Protein AF-A0ABD5BL52-F1 (afdb_monomer_lite)

InterPro domains:
  IPR019703 Inner membrane protein YbjO, dehydrogenase-like [PF10767] (17-156)

pLDDT: mean 70.03, std 12.89, range [42.5, 87.38]

Foldseek 3Di:
DPPPVPPPPDPDPPVAQPPLLLCLLVLLLVVLVVVVVVVCVVQPPVSVVVLVVVLVVDPLSVVVVVVVVVLSVLSNVLSVCSNVLHPVSLVSLVVSVVVVVVVVVCVLPDPPRDDPDPPVDPDSVVVVVVVVVVCVSVVSSNCSCPPDPSNVVSNVVVD

Structure (mmCIF, N/CA/C/O backbone):
data_AF-A0ABD5BL52-F1
#
_entry.id   AF-A0ABD5BL52-F1
#
loop_
_atom_site.group_PDB
_atom_site.id
_atom_site.type_symbol
_atom_site.label_atom_id
_atom_site.label_alt_id
_atom_site.label_comp_id
_atom_site.label_asym_id
_atom_site.label_entity_id
_atom_site.label_seq_id
_atom_site.pdbx_PDB_ins_code
_atom_site.Cartn_x
_atom_site.Cartn_y
_atom_site.Cartn_z
_atom_site.occupancy
_atom_site.B_iso_or_equiv
_atom_site.auth_seq_id
_atom_site.auth_comp_id
_atom_site.auth_asym_id
_atom_site.auth_atom_id
_atom_site.pdbx_PDB_model_num
ATOM 1 N N . MET A 1 1 ? 44.022 4.789 -37.892 1.00 47.66 1 MET A N 1
ATOM 2 C CA . MET A 1 1 ? 42.702 5.294 -38.347 1.00 47.66 1 MET A CA 1
ATOM 3 C C . MET A 1 1 ? 41.548 4.446 -37.782 1.00 47.66 1 MET A C 1
ATOM 5 O O . MET A 1 1 ? 40.520 4.294 -38.424 1.00 47.66 1 MET A O 1
ATOM 9 N N . SER A 1 2 ? 41.704 3.905 -36.569 1.00 52.28 2 SER A N 1
ATOM 10 C CA . SER A 1 2 ? 40.813 2.895 -35.967 1.00 52.28 2 SER A CA 1
ATOM 11 C C . SER A 1 2 ? 40.321 3.276 -34.563 1.00 52.28 2 SER A C 1
ATOM 13 O O . SER A 1 2 ? 39.424 2.626 -34.039 1.00 52.28 2 SER A O 1
ATOM 15 N N . ASP A 1 3 ? 40.829 4.369 -33.986 1.00 49.03 3 ASP A N 1
ATOM 16 C CA . ASP A 1 3 ? 40.469 4.816 -32.632 1.00 49.03 3 ASP A CA 1
ATOM 17 C C . ASP A 1 3 ? 39.293 5.805 -32.580 1.00 49.03 3 ASP A C 1
ATOM 19 O O . ASP A 1 3 ? 38.845 6.176 -31.501 1.00 49.03 3 ASP A O 1
ATOM 23 N N . MET A 1 4 ? 38.733 6.210 -33.727 1.00 50.00 4 MET A N 1
ATOM 24 C CA . MET A 1 4 ? 37.646 7.205 -33.763 1.00 50.00 4 MET A CA 1
ATOM 25 C C . MET A 1 4 ? 36.228 6.611 -33.807 1.00 50.00 4 MET A C 1
ATOM 27 O O . MET A 1 4 ? 35.260 7.359 -33.730 1.00 50.00 4 MET A O 1
ATOM 31 N N . LEU A 1 5 ? 36.075 5.282 -33.870 1.00 49.59 5 LEU A N 1
ATOM 32 C CA . LEU A 1 5 ? 34.755 4.622 -33.865 1.00 49.59 5 LEU A CA 1
ATOM 33 C C . LEU A 1 5 ? 34.298 4.158 -32.473 1.00 49.59 5 LEU A C 1
ATOM 35 O O . LEU A 1 5 ? 33.195 3.637 -32.322 1.00 49.59 5 LEU A O 1
ATOM 39 N N . LYS A 1 6 ? 35.104 4.389 -31.431 1.00 47.81 6 LYS A N 1
ATOM 40 C CA . LYS A 1 6 ? 34.783 4.031 -30.042 1.00 47.81 6 LYS A CA 1
ATOM 41 C C . LYS A 1 6 ? 34.390 5.258 -29.211 1.00 47.81 6 LYS A C 1
ATOM 43 O O . LYS A 1 6 ? 34.787 5.396 -28.065 1.00 47.81 6 LYS A O 1
ATOM 48 N N . SER A 1 7 ? 33.611 6.164 -29.798 1.00 44.28 7 SER A N 1
ATOM 49 C CA . SER A 1 7 ? 33.032 7.323 -29.098 1.00 44.28 7 SER A CA 1
ATOM 50 C C . SER A 1 7 ? 31.528 7.449 -29.380 1.00 44.28 7 SER A C 1
ATOM 52 O O . SER A 1 7 ? 30.999 8.525 -29.624 1.00 44.28 7 SER A O 1
ATOM 54 N N . GLY A 1 8 ? 30.835 6.307 -29.416 1.00 46.88 8 GLY A N 1
ATOM 55 C CA . GLY A 1 8 ? 29.370 6.226 -29.519 1.00 46.88 8 GLY A CA 1
ATOM 56 C C . GLY A 1 8 ? 28.719 5.371 -28.425 1.00 46.88 8 GLY A C 1
ATOM 57 O O . GLY A 1 8 ? 27.500 5.272 -28.366 1.00 46.88 8 GLY A O 1
ATOM 58 N N . GLN A 1 9 ? 29.511 4.756 -27.541 1.00 49.69 9 GLN A N 1
ATOM 59 C CA . GLN A 1 9 ? 29.035 3.895 -26.453 1.00 49.69 9 GLN A CA 1
ATOM 60 C C . GLN A 1 9 ? 29.403 4.508 -25.102 1.00 49.69 9 GLN A C 1
ATOM 62 O O . GLN A 1 9 ? 30.271 4.018 -24.388 1.00 49.69 9 GLN A O 1
ATOM 67 N N . GLY A 1 10 ? 28.769 5.627 -24.771 1.00 43.84 10 GLY A N 1
ATOM 68 C CA . GLY A 1 10 ? 28.978 6.287 -23.483 1.00 43.84 10 GLY A CA 1
ATOM 69 C C . GLY A 1 10 ? 27.815 7.156 -23.022 1.00 43.84 10 GLY A C 1
ATOM 70 O O . GLY A 1 10 ? 27.968 7.887 -22.053 1.00 43.84 10 GLY A O 1
ATOM 71 N N . MET A 1 11 ? 26.661 7.096 -23.693 1.00 42.50 11 MET A N 1
ATOM 72 C CA . MET A 1 11 ? 25.496 7.901 -23.333 1.00 42.50 11 MET A CA 1
ATOM 73 C C . MET A 1 11 ? 24.454 7.023 -22.628 1.00 42.50 11 MET A C 1
ATOM 75 O O . MET A 1 11 ? 23.668 6.334 -23.269 1.00 42.50 11 MET A O 1
ATOM 79 N N . GLY A 1 12 ? 24.489 7.051 -21.292 1.00 43.19 12 GLY A N 1
ATOM 80 C CA . GLY A 1 12 ? 23.326 6.807 -20.434 1.00 43.19 12 GLY A CA 1
ATOM 81 C C . GLY A 1 12 ? 22.905 5.355 -20.198 1.00 43.19 12 GLY A C 1
ATOM 82 O O . GLY A 1 12 ? 21.812 4.967 -20.585 1.00 43.19 12 GLY A O 1
ATOM 83 N N . SER A 1 13 ? 23.699 4.577 -19.458 1.00 44.47 13 SER A N 1
ATOM 84 C CA . SER A 1 13 ? 23.133 3.497 -18.630 1.00 44.47 13 SER A CA 1
ATOM 85 C C . SER A 1 13 ? 23.146 3.938 -17.171 1.00 44.47 13 SER A C 1
ATOM 87 O O . SER A 1 13 ? 23.752 3.315 -16.299 1.00 44.47 13 SER A O 1
ATOM 89 N N . THR A 1 14 ? 22.482 5.060 -16.886 1.00 43.34 14 THR A N 1
ATOM 90 C CA . THR A 1 14 ? 21.854 5.184 -15.577 1.00 43.34 14 THR A CA 1
ATOM 91 C C . THR A 1 14 ? 20.826 4.068 -15.554 1.00 43.34 14 THR A C 1
ATOM 93 O O . THR A 1 14 ? 19.858 4.072 -16.310 1.00 43.34 14 THR A O 1
ATOM 96 N N . SER A 1 15 ? 21.113 3.027 -14.776 1.00 52.94 15 SER A N 1
ATOM 97 C CA . SER A 1 15 ? 20.196 1.920 -14.529 1.00 52.94 15 SER A CA 1
ATOM 98 C C . SER A 1 15 ? 19.035 2.435 -13.682 1.00 52.94 15 SER A C 1
ATOM 100 O O . SER A 1 15 ? 18.904 2.099 -12.506 1.00 52.94 15 SER A O 1
ATOM 102 N N . ASP A 1 16 ? 18.263 3.336 -14.275 1.00 59.09 16 ASP A N 1
ATOM 103 C CA . ASP A 1 16 ? 17.132 3.985 -13.661 1.00 59.09 16 ASP A CA 1
ATOM 104 C C . ASP A 1 16 ? 16.019 2.951 -13.552 1.00 59.09 16 ASP A C 1
ATOM 106 O O . ASP A 1 16 ? 15.822 2.112 -14.445 1.00 59.09 16 ASP A O 1
ATOM 110 N N . ALA A 1 17 ? 15.335 2.943 -12.413 1.00 61.94 17 ALA A N 1
ATOM 111 C CA . ALA A 1 17 ? 14.216 2.038 -12.234 1.00 61.94 17 ALA A CA 1
ATOM 112 C C . ALA A 1 17 ? 13.174 2.346 -13.329 1.00 61.94 17 ALA A C 1
ATOM 114 O O . ALA A 1 17 ? 12.875 3.517 -13.569 1.00 61.94 17 ALA A O 1
ATOM 115 N N . PRO A 1 18 ? 12.613 1.331 -14.017 1.00 72.94 18 PRO A N 1
ATOM 116 C CA . PRO A 1 18 ? 11.633 1.568 -15.065 1.00 72.94 18 PRO A CA 1
ATOM 117 C C . PRO A 1 18 ? 10.505 2.437 -14.515 1.00 72.94 18 PRO A C 1
ATOM 119 O O . PRO A 1 18 ? 10.002 2.156 -13.428 1.00 72.94 18 PRO A O 1
ATOM 122 N N . VAL A 1 19 ? 10.065 3.436 -15.281 1.00 76.19 19 VAL A N 1
ATOM 123 C CA . VAL A 1 19 ? 8.934 4.314 -14.933 1.00 76.19 19 VAL A CA 1
ATOM 124 C C . VAL A 1 19 ? 7.753 3.560 -14.292 1.00 76.19 19 VAL A C 1
ATOM 126 O O . VAL A 1 19 ? 7.307 3.993 -13.233 1.00 76.19 19 VAL A O 1
ATOM 129 N N . PRO A 1 20 ? 7.277 2.402 -14.805 1.00 74.94 20 PRO A N 1
ATOM 130 C CA . PRO A 1 20 ? 6.187 1.670 -14.151 1.00 74.94 20 PRO A CA 1
ATOM 131 C C . PRO A 1 20 ? 6.523 1.157 -12.741 1.00 74.94 20 PRO A C 1
ATOM 133 O O . PRO A 1 20 ? 5.635 1.089 -11.900 1.00 74.94 20 PRO A O 1
ATOM 136 N N . VAL A 1 21 ? 7.783 0.818 -12.455 1.00 76.56 21 VAL A N 1
ATOM 137 C CA . VAL A 1 21 ? 8.240 0.372 -11.126 1.00 76.56 21 VAL A CA 1
ATOM 138 C C . VAL A 1 21 ? 8.310 1.549 -10.157 1.00 76.56 21 VAL A C 1
ATOM 140 O O . VAL A 1 21 ? 7.881 1.420 -9.013 1.00 76.56 21 VAL A O 1
ATOM 143 N N . MET A 1 22 ? 8.807 2.697 -10.623 1.00 79.88 22 MET A N 1
ATOM 144 C CA . MET A 1 22 ? 8.831 3.939 -9.848 1.00 79.88 22 MET A CA 1
ATOM 145 C C . MET A 1 22 ? 7.414 4.388 -9.499 1.00 79.88 22 MET A C 1
ATOM 147 O O . MET A 1 22 ? 7.117 4.581 -8.328 1.00 79.88 22 MET A O 1
ATOM 151 N N . VAL A 1 23 ? 6.527 4.468 -10.496 1.00 83.38 23 VAL A N 1
ATOM 152 C CA . VAL A 1 23 ? 5.120 4.856 -10.316 1.00 83.38 23 VAL A CA 1
ATOM 153 C C . VAL A 1 23 ? 4.390 3.874 -9.401 1.00 83.38 23 VAL A C 1
ATOM 155 O O . VAL A 1 23 ? 3.668 4.302 -8.508 1.00 83.38 23 VAL A O 1
ATOM 158 N N . ALA A 1 24 ? 4.596 2.564 -9.569 1.00 83.06 24 ALA A N 1
ATOM 159 C CA . ALA A 1 24 ? 3.995 1.563 -8.689 1.00 83.06 24 ALA A CA 1
ATOM 160 C C . ALA A 1 24 ? 4.486 1.706 -7.239 1.00 83.06 24 ALA A C 1
ATOM 162 O O . ALA A 1 24 ? 3.679 1.681 -6.315 1.00 83.06 24 ALA A O 1
ATOM 163 N N . GLY A 1 25 ? 5.795 1.884 -7.033 1.00 81.62 25 GLY A N 1
ATOM 164 C CA . GLY A 1 25 ? 6.385 2.059 -5.706 1.00 81.62 25 GLY A CA 1
ATOM 165 C C . GLY A 1 25 ? 5.924 3.341 -5.012 1.00 81.62 25 GLY A C 1
ATOM 166 O O . GLY A 1 25 ? 5.540 3.297 -3.843 1.00 81.62 25 GLY A O 1
ATOM 167 N N . THR A 1 26 ? 5.904 4.470 -5.725 1.00 83.75 26 THR A N 1
ATOM 168 C CA . THR A 1 26 ? 5.449 5.753 -5.170 1.00 83.75 26 THR A CA 1
ATOM 169 C C . THR A 1 26 ? 3.949 5.755 -4.905 1.00 83.75 26 THR A C 1
ATOM 171 O O . THR A 1 26 ? 3.544 6.187 -3.829 1.00 83.75 26 THR A O 1
ATOM 174 N N . ALA A 1 27 ? 3.127 5.209 -5.809 1.00 85.75 27 ALA A N 1
ATOM 175 C CA . ALA A 1 27 ? 1.687 5.067 -5.597 1.00 85.75 27 ALA A CA 1
ATOM 176 C C . ALA A 1 27 ? 1.383 4.187 -4.378 1.00 85.75 27 ALA A C 1
ATOM 178 O O . ALA A 1 27 ? 0.558 4.548 -3.545 1.00 85.75 27 ALA A O 1
ATOM 179 N N . MET A 1 28 ? 2.097 3.070 -4.227 1.00 83.44 28 MET A N 1
ATOM 180 C CA . MET A 1 28 ? 1.942 2.164 -3.092 1.00 83.44 28 MET A CA 1
ATOM 181 C C . MET A 1 28 ? 2.214 2.859 -1.751 1.00 83.44 28 MET A C 1
ATOM 183 O O . MET A 1 28 ? 1.435 2.703 -0.813 1.00 83.44 28 MET A O 1
ATOM 187 N N . VAL A 1 29 ? 3.286 3.654 -1.662 1.00 85.12 29 VAL A N 1
ATOM 188 C CA . VAL A 1 29 ? 3.607 4.431 -0.452 1.00 85.12 29 VAL A CA 1
ATOM 189 C C . VAL A 1 29 ? 2.583 5.548 -0.234 1.00 85.12 29 VAL 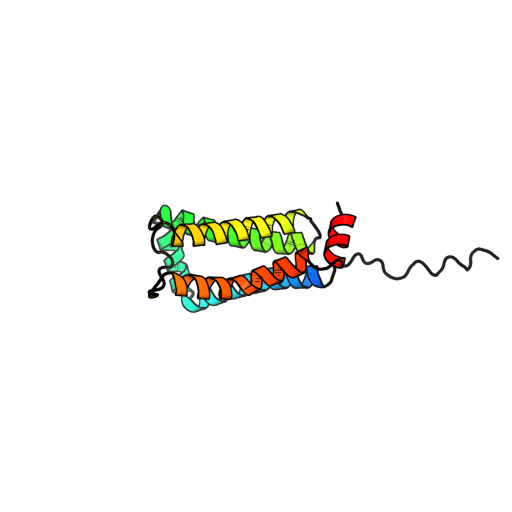A C 1
ATOM 191 O O . VAL A 1 29 ? 2.060 5.684 0.870 1.00 85.12 29 VAL A O 1
ATOM 194 N N . ALA A 1 30 ? 2.243 6.300 -1.284 1.00 86.31 30 ALA A N 1
ATOM 195 C CA . ALA A 1 30 ? 1.305 7.416 -1.210 1.00 86.31 30 ALA A CA 1
ATOM 196 C C . ALA A 1 30 ? -0.087 6.976 -0.740 1.00 86.31 30 ALA A C 1
ATOM 198 O O . ALA A 1 30 ? -0.647 7.605 0.152 1.00 86.31 30 ALA A O 1
ATOM 199 N N . ILE A 1 31 ? -0.613 5.865 -1.269 1.00 86.50 31 ILE A N 1
ATOM 200 C CA . ILE A 1 31 ? -1.906 5.309 -0.845 1.00 86.50 31 ILE A CA 1
ATOM 201 C C . ILE A 1 31 ? -1.897 5.028 0.659 1.00 86.50 31 ILE A C 1
ATOM 203 O O . ILE A 1 31 ? -2.843 5.393 1.348 1.00 86.50 31 ILE A O 1
ATOM 207 N N . LYS A 1 32 ? -0.819 4.439 1.194 1.00 85.38 32 LYS A N 1
ATOM 208 C CA . LYS A 1 32 ? -0.727 4.139 2.629 1.00 85.38 32 LYS A CA 1
ATOM 209 C C . LYS A 1 32 ? -0.575 5.388 3.489 1.00 85.38 32 LYS A C 1
ATOM 211 O O . LYS A 1 32 ? -1.214 5.462 4.534 1.00 85.38 32 LYS A O 1
ATOM 216 N N . CYS A 1 33 ? 0.195 6.381 3.048 1.00 84.25 33 CYS A N 1
ATOM 217 C CA . CYS A 1 33 ? 0.268 7.673 3.732 1.00 84.25 33 CYS A CA 1
ATOM 218 C C . CYS A 1 33 ? -1.104 8.354 3.787 1.00 84.25 33 CYS A C 1
ATOM 220 O O . CYS A 1 33 ? -1.512 8.806 4.851 1.00 84.25 33 CYS A O 1
ATOM 222 N N . ILE A 1 34 ? -1.838 8.366 2.672 1.00 87.38 34 ILE A N 1
ATOM 223 C CA . ILE A 1 34 ? -3.193 8.925 2.614 1.00 87.38 34 ILE A CA 1
ATOM 224 C C . ILE A 1 34 ? -4.131 8.149 3.541 1.00 87.38 34 ILE A C 1
ATOM 226 O O . ILE A 1 34 ? -4.864 8.774 4.296 1.00 87.38 34 ILE A O 1
ATOM 230 N N . SER A 1 35 ? -4.080 6.811 3.557 1.00 83.44 35 SER A N 1
ATOM 231 C CA . SER A 1 35 ? -4.893 6.009 4.483 1.00 83.44 35 SER A CA 1
ATOM 232 C C . SER A 1 35 ? -4.635 6.363 5.949 1.00 83.44 35 SER A C 1
ATOM 234 O O . SER A 1 35 ? -5.587 6.478 6.710 1.00 83.44 35 SER A O 1
ATOM 236 N N . VAL A 1 36 ? -3.374 6.573 6.345 1.00 83.12 36 VAL A N 1
ATOM 237 C CA . VAL A 1 36 ? -3.028 6.986 7.717 1.00 83.12 36 VAL A CA 1
ATOM 238 C C . VAL A 1 36 ? -3.528 8.399 8.013 1.00 83.12 36 VAL A C 1
ATOM 240 O O . VAL A 1 36 ? -4.084 8.632 9.080 1.00 83.12 36 VAL A O 1
ATOM 243 N N . VAL A 1 37 ? -3.372 9.338 7.076 1.00 85.50 37 VAL A N 1
ATOM 244 C CA . VAL A 1 37 ? -3.859 10.718 7.241 1.00 85.50 37 VAL A CA 1
ATOM 245 C C . VAL A 1 37 ? -5.380 10.759 7.377 1.00 85.50 37 VAL A C 1
ATOM 247 O O . VAL A 1 37 ? -5.885 11.452 8.252 1.00 85.50 37 VAL A O 1
ATOM 250 N N . LEU A 1 38 ? -6.109 10.001 6.555 1.00 85.38 38 LEU A N 1
ATOM 251 C CA . LEU A 1 38 ? -7.567 9.902 6.646 1.00 85.38 38 LEU A CA 1
ATOM 252 C C . LEU A 1 38 ? -8.000 9.285 7.976 1.00 85.38 38 LEU A C 1
ATOM 254 O O . LEU A 1 38 ? -8.898 9.808 8.623 1.00 85.38 38 LEU A O 1
ATOM 258 N N . LEU A 1 39 ? -7.315 8.228 8.420 1.00 80.94 39 LEU A N 1
ATOM 259 C CA . LEU A 1 39 ? -7.586 7.595 9.708 1.00 80.94 39 LEU A CA 1
ATOM 260 C C . LEU A 1 39 ? -7.393 8.576 10.878 1.00 80.94 39 LEU A C 1
ATOM 262 O O . LEU A 1 39 ? -8.233 8.647 11.767 1.00 80.94 39 LEU A O 1
ATOM 266 N N . LEU A 1 40 ? -6.319 9.371 10.856 1.00 81.19 40 LEU A N 1
ATOM 267 C CA . LEU A 1 40 ? -6.081 10.422 11.852 1.00 81.19 40 LEU A CA 1
ATOM 268 C C . LEU A 1 40 ? -7.103 11.564 11.762 1.00 81.19 40 LEU A C 1
ATOM 270 O O . LEU A 1 40 ? -7.419 12.170 12.781 1.00 81.19 40 LEU A O 1
ATOM 274 N N . GLY A 1 41 ? -7.607 11.866 10.565 1.00 83.50 41 GLY A N 1
ATOM 275 C CA . GLY A 1 41 ? -8.652 12.867 10.355 1.00 83.50 41 GLY A CA 1
ATOM 276 C C . GLY A 1 41 ? -10.003 12.453 10.942 1.00 83.50 41 GLY A C 1
ATOM 277 O O . GLY A 1 41 ? -10.665 13.281 11.556 1.00 83.50 41 GLY A O 1
ATOM 278 N N . GLU A 1 42 ? -10.378 11.180 10.801 1.00 81.81 42 GLU A N 1
ATOM 279 C CA . GLU A 1 42 ? -11.622 10.620 11.352 1.00 81.81 42 GLU A CA 1
ATOM 280 C C . GLU A 1 42 ? -11.577 10.488 12.881 1.00 81.81 42 GLU A C 1
ATOM 282 O O . GLU A 1 42 ? -12.544 10.801 13.569 1.00 81.81 42 GLU A O 1
ATOM 287 N N . LEU A 1 43 ? -10.443 10.038 13.427 1.00 74.81 43 LEU A N 1
ATOM 288 C CA . LEU A 1 43 ? -10.287 9.793 14.866 1.00 74.81 43 LEU A CA 1
ATOM 289 C C . LEU A 1 43 ? -9.892 11.056 15.646 1.00 74.81 43 LEU A C 1
ATOM 291 O O . LEU A 1 43 ? -10.075 11.120 16.860 1.00 74.81 43 LEU A O 1
ATOM 295 N N . GLY A 1 44 ? -9.307 12.050 14.977 1.00 79.00 44 GLY A N 1
ATOM 296 C CA . GLY A 1 44 ? -8.607 13.148 15.637 1.00 79.00 44 GLY A CA 1
ATOM 297 C C . GLY A 1 44 ? -7.344 12.686 16.379 1.00 79.00 44 GLY A C 1
ATOM 298 O O . GLY A 1 44 ? -7.053 11.495 16.510 1.00 79.00 44 GLY A O 1
ATOM 299 N N . VAL A 1 45 ? -6.562 13.646 16.881 1.00 74.50 45 VAL A N 1
ATOM 300 C CA . VAL A 1 45 ? -5.334 13.351 17.648 1.00 74.50 45 VAL A CA 1
ATOM 301 C C . VAL A 1 45 ? -5.678 12.758 19.018 1.00 74.50 45 VAL A C 1
ATOM 303 O O . VAL A 1 45 ? -5.051 11.787 19.439 1.00 74.50 45 VAL A O 1
ATOM 306 N N . ASP A 1 46 ? -6.714 13.295 19.666 1.00 74.94 46 ASP A N 1
ATOM 307 C CA . ASP A 1 46 ? -7.180 12.831 20.976 1.00 74.94 46 ASP A CA 1
ATOM 308 C C . ASP A 1 46 ? -7.783 11.424 20.895 1.00 74.94 46 ASP A C 1
ATOM 310 O O . ASP A 1 46 ? -7.416 10.550 21.681 1.00 74.94 46 ASP A O 1
ATOM 314 N N . GLY A 1 47 ? -8.616 11.159 19.880 1.00 72.25 47 GLY A N 1
ATOM 315 C CA . GLY A 1 47 ? -9.162 9.825 19.656 1.00 72.25 47 GLY A CA 1
ATOM 316 C C . GLY A 1 47 ? -8.061 8.826 19.322 1.00 72.25 47 GLY A C 1
ATOM 317 O O . GLY A 1 47 ? -7.996 7.778 19.951 1.00 72.25 47 GLY A O 1
ATOM 318 N N . ALA A 1 48 ? -7.122 9.140 18.422 1.00 72.81 48 ALA A N 1
ATOM 319 C CA . ALA A 1 48 ? -6.019 8.227 18.105 1.00 72.81 48 ALA A CA 1
ATOM 320 C C . ALA A 1 48 ? -5.212 7.804 19.351 1.00 72.81 48 ALA A C 1
ATOM 322 O O . ALA A 1 48 ? -4.839 6.636 19.475 1.00 72.81 48 ALA A O 1
ATOM 323 N N . GLN A 1 49 ? -4.970 8.725 20.289 1.00 72.38 49 GLN A N 1
ATOM 324 C CA . GLN A 1 49 ? -4.270 8.427 21.538 1.00 72.38 49 GLN A CA 1
ATOM 325 C C . GLN A 1 49 ? -5.117 7.563 22.487 1.00 72.38 49 GLN A C 1
ATOM 327 O O . GLN A 1 49 ? -4.595 6.633 23.107 1.00 72.38 49 GLN A O 1
ATOM 332 N N . GLU A 1 50 ? -6.423 7.814 22.558 1.00 74.06 50 GLU A N 1
ATOM 333 C CA . GLU A 1 50 ? -7.367 6.991 23.313 1.00 74.06 50 GLU A CA 1
ATOM 334 C C . GLU A 1 50 ? -7.481 5.574 22.730 1.00 74.06 50 GLU A C 1
ATOM 336 O O . GLU A 1 50 ? -7.332 4.599 23.461 1.00 74.06 50 GLU A O 1
ATOM 341 N N . PHE A 1 51 ? -7.582 5.432 21.406 1.00 68.75 51 PHE A N 1
ATOM 342 C CA . PHE A 1 51 ? -7.579 4.140 20.716 1.00 68.75 51 PHE A CA 1
ATOM 343 C C . PHE A 1 51 ? -6.303 3.337 20.975 1.00 68.75 51 PHE A C 1
ATOM 345 O O . PHE A 1 51 ? -6.383 2.122 21.159 1.00 68.75 51 PHE A O 1
ATOM 352 N N . VAL A 1 52 ? -5.132 3.979 21.024 1.00 74.31 52 VAL A N 1
ATOM 353 C CA . VAL A 1 52 ? -3.868 3.304 21.370 1.00 74.31 52 VAL A CA 1
ATOM 354 C C . VAL A 1 52 ? -3.889 2.818 22.820 1.00 74.31 52 VAL A C 1
ATOM 356 O O . VAL A 1 52 ? -3.536 1.666 23.080 1.00 74.31 52 VAL A O 1
ATOM 359 N N . ASN A 1 53 ? -4.348 3.656 23.751 1.00 73.81 53 ASN A N 1
ATOM 360 C CA . ASN A 1 53 ? -4.437 3.300 25.167 1.00 73.81 53 ASN A CA 1
ATOM 361 C C . ASN A 1 53 ? -5.440 2.161 25.412 1.00 73.81 53 ASN A C 1
ATOM 363 O O . ASN A 1 53 ? -5.120 1.202 26.113 1.00 73.81 53 ASN A O 1
ATOM 367 N N . THR A 1 54 ? -6.614 2.211 24.781 1.00 69.62 54 THR A N 1
ATOM 368 C CA . THR A 1 54 ? -7.638 1.162 24.867 1.00 69.62 54 THR A CA 1
ATOM 369 C C . THR A 1 54 ? -7.186 -0.125 24.178 1.00 69.62 54 THR A C 1
ATOM 371 O O . THR A 1 54 ? -7.410 -1.217 24.702 1.00 69.62 54 THR A O 1
ATOM 374 N N . SER A 1 55 ? -6.488 -0.026 23.042 1.00 66.25 55 SER A N 1
ATOM 375 C CA . SER A 1 55 ? -5.950 -1.198 22.339 1.00 66.25 55 SER A CA 1
ATOM 376 C C . SER A 1 55 ? -4.889 -1.921 23.160 1.00 66.25 55 SER A C 1
ATOM 378 O O . SER A 1 55 ? -4.856 -3.145 23.123 1.00 66.25 55 SER A O 1
ATOM 380 N N . ALA A 1 56 ? -4.065 -1.196 23.927 1.00 64.81 56 ALA A N 1
ATOM 381 C CA . ALA A 1 56 ? -3.044 -1.770 24.808 1.00 64.81 56 ALA A CA 1
ATOM 382 C C . ALA A 1 56 ? -3.626 -2.494 26.037 1.00 64.81 56 ALA A C 1
ATOM 384 O O . ALA A 1 56 ? -2.949 -3.317 26.652 1.00 64.81 56 ALA A O 1
ATOM 385 N N . GLN A 1 57 ? -4.873 -2.191 26.406 1.00 70.19 57 GLN A N 1
ATOM 386 C CA . GLN A 1 57 ? -5.512 -2.730 27.605 1.00 70.19 57 GLN A CA 1
ATOM 387 C C . GLN A 1 57 ? -6.227 -4.071 27.355 1.00 70.19 57 GLN A C 1
ATOM 389 O O . GLN A 1 57 ? -6.456 -4.828 28.299 1.00 70.19 57 GLN A O 1
ATOM 394 N N . ALA A 1 58 ? -6.520 -4.404 26.092 1.00 71.94 58 ALA A N 1
ATOM 395 C CA . ALA A 1 58 ? -7.102 -5.678 25.674 1.00 71.94 58 ALA A CA 1
ATOM 396 C C . ALA A 1 58 ? -6.137 -6.454 24.761 1.00 71.94 58 ALA A C 1
ATOM 398 O O . ALA A 1 58 ? -5.691 -5.946 23.732 1.00 71.94 58 ALA A O 1
ATOM 399 N N . TRP A 1 59 ? -5.838 -7.709 25.113 1.00 66.19 59 TRP A N 1
ATOM 400 C CA . TRP A 1 59 ? -4.880 -8.545 24.374 1.00 66.19 59 TRP A CA 1
ATOM 401 C C . TRP A 1 59 ? -5.299 -8.772 22.914 1.00 66.19 59 TRP A C 1
ATOM 403 O O . TRP A 1 59 ? -4.463 -8.661 22.018 1.00 66.19 59 TRP A O 1
ATOM 413 N N . ASP A 1 60 ? -6.588 -8.998 22.660 1.00 69.19 60 ASP A N 1
ATOM 414 C CA . ASP A 1 60 ? -7.108 -9.216 21.304 1.00 69.19 60 ASP A CA 1
ATOM 415 C C . ASP A 1 60 ? -6.960 -7.965 20.423 1.00 69.19 60 ASP A C 1
ATOM 417 O O . ASP A 1 60 ? -6.485 -8.044 19.285 1.00 69.19 60 ASP A O 1
ATOM 421 N N . SER A 1 61 ? -7.262 -6.785 20.970 1.00 69.69 61 SER A N 1
ATOM 422 C CA . SER A 1 61 ? -7.104 -5.506 20.269 1.00 69.69 61 SER A CA 1
ATOM 423 C C . SER A 1 61 ? -5.635 -5.155 20.033 1.00 69.69 61 SER A C 1
ATOM 425 O O . SER A 1 61 ? -5.292 -4.659 18.960 1.00 69.69 61 SER A O 1
ATOM 427 N N . THR A 1 62 ? -4.744 -5.472 20.981 1.00 76.12 62 THR A N 1
ATOM 428 C CA . THR A 1 62 ? -3.295 -5.283 20.809 1.00 76.12 62 THR A CA 1
ATOM 429 C C . THR A 1 62 ? -2.769 -6.102 19.630 1.00 76.12 62 THR A C 1
ATOM 431 O O . THR A 1 62 ? -1.989 -5.582 18.832 1.00 76.12 62 THR A O 1
ATOM 434 N N . PHE A 1 63 ? -3.199 -7.361 19.473 1.00 75.56 63 PHE A N 1
ATOM 435 C CA . PHE A 1 63 ? -2.758 -8.202 18.355 1.00 75.56 63 PHE A CA 1
ATOM 436 C C . PHE A 1 63 ? -3.225 -7.670 17.004 1.00 75.56 63 PHE A C 1
ATOM 438 O O . PHE A 1 63 ? -2.437 -7.643 16.058 1.00 75.56 63 PHE A O 1
ATOM 445 N N . ILE A 1 64 ? -4.475 -7.217 16.911 1.00 76.00 64 ILE A N 1
ATOM 446 C CA . ILE A 1 64 ? -5.029 -6.656 15.673 1.00 76.00 64 ILE A CA 1
ATOM 447 C C . ILE A 1 64 ? -4.332 -5.334 15.329 1.00 76.00 64 ILE A C 1
ATOM 449 O O . ILE A 1 64 ? -3.925 -5.130 14.183 1.00 76.00 64 ILE A O 1
ATOM 453 N N . PHE A 1 65 ? -4.114 -4.470 16.322 1.00 76.69 65 PHE A N 1
ATOM 454 C CA . PHE A 1 65 ? -3.385 -3.215 16.154 1.00 76.69 65 PHE A CA 1
ATOM 455 C C . PHE A 1 65 ? -1.933 -3.451 15.711 1.00 76.69 65 PHE A C 1
ATOM 457 O O . PHE A 1 65 ? -1.468 -2.862 14.731 1.00 76.69 65 PHE A O 1
ATOM 464 N N . LEU A 1 66 ? -1.226 -4.374 16.371 1.00 80.06 66 LEU A N 1
ATOM 465 C CA . LEU A 1 66 ? 0.144 -4.747 16.025 1.00 80.06 66 LEU A CA 1
ATOM 466 C C . LEU A 1 66 ? 0.222 -5.384 14.631 1.00 80.06 66 LEU A C 1
ATOM 468 O O . LEU A 1 66 ? 1.139 -5.075 13.872 1.00 80.06 66 LEU A O 1
ATOM 472 N N . ALA A 1 67 ? -0.743 -6.232 14.266 1.00 80.06 67 ALA A N 1
ATOM 473 C CA . ALA A 1 67 ? -0.841 -6.810 12.930 1.00 80.06 67 ALA A CA 1
ATOM 474 C C . ALA A 1 67 ? -1.057 -5.726 11.863 1.00 80.06 67 ALA A C 1
ATOM 476 O O . ALA A 1 67 ? -0.382 -5.745 10.833 1.00 80.06 67 ALA A O 1
ATOM 477 N N . GLY A 1 68 ? -1.924 -4.742 12.120 1.00 81.25 68 GLY A N 1
ATOM 478 C CA . GLY A 1 68 ? -2.128 -3.586 11.244 1.00 81.25 68 GLY A CA 1
ATOM 479 C C . GLY A 1 68 ? -0.857 -2.753 11.056 1.00 81.25 68 GLY A C 1
ATOM 480 O O . GLY A 1 68 ? -0.484 -2.437 9.923 1.00 81.25 68 GLY A O 1
ATOM 481 N N . LEU A 1 69 ? -0.136 -2.465 12.144 1.00 82.94 69 LEU A N 1
ATOM 482 C CA . LEU A 1 69 ? 1.133 -1.736 12.103 1.00 82.94 69 LEU A CA 1
ATOM 483 C C . LEU A 1 69 ? 2.226 -2.522 11.361 1.00 82.94 69 LEU A C 1
ATOM 485 O O . LEU A 1 69 ? 2.948 -1.957 10.539 1.00 82.94 69 LEU A O 1
ATOM 489 N N . LEU A 1 70 ? 2.328 -3.833 11.599 1.00 84.31 70 LEU A N 1
ATOM 490 C CA . LEU A 1 70 ? 3.254 -4.713 10.882 1.00 84.31 70 LEU A CA 1
ATOM 491 C C . LEU A 1 70 ? 2.940 -4.763 9.386 1.00 84.31 70 LEU A C 1
ATOM 493 O O . LEU A 1 70 ? 3.861 -4.651 8.576 1.00 84.31 70 LEU A O 1
ATOM 497 N N . LEU A 1 71 ? 1.665 -4.883 9.006 1.00 83.06 71 LEU A N 1
ATOM 498 C CA . LEU A 1 71 ? 1.241 -4.852 7.605 1.00 83.06 71 LEU A CA 1
ATOM 499 C C . LEU A 1 71 ? 1.593 -3.512 6.952 1.00 83.06 71 LEU A C 1
ATOM 501 O O . LEU A 1 71 ? 2.152 -3.514 5.855 1.00 83.06 71 LEU A O 1
ATOM 505 N N . LEU A 1 72 ? 1.352 -2.387 7.633 1.00 83.06 72 LEU A N 1
ATOM 506 C CA . LEU A 1 72 ? 1.734 -1.052 7.163 1.00 83.06 72 LEU A CA 1
ATOM 507 C C . LEU A 1 72 ? 3.251 -0.951 6.933 1.00 83.06 72 LEU A C 1
ATOM 509 O O . LEU A 1 72 ? 3.690 -0.580 5.841 1.00 83.06 72 LEU A O 1
ATOM 513 N N . CYS A 1 73 ? 4.056 -1.346 7.922 1.00 85.38 73 CYS A N 1
ATOM 514 C CA . CYS A 1 73 ? 5.518 -1.355 7.836 1.00 85.38 73 CYS A CA 1
ATOM 515 C C . CYS A 1 73 ? 6.031 -2.258 6.706 1.00 85.38 73 CYS A C 1
ATOM 517 O O . CYS A 1 73 ? 6.948 -1.883 5.966 1.00 85.38 73 CYS A O 1
ATOM 519 N N . LEU A 1 74 ? 5.431 -3.438 6.537 1.00 82.50 74 LEU A N 1
ATOM 520 C CA . LEU A 1 74 ? 5.786 -4.389 5.487 1.00 82.50 74 LEU A CA 1
ATOM 521 C C . LEU A 1 74 ? 5.420 -3.841 4.105 1.00 82.50 74 LEU A C 1
ATOM 523 O O . LEU A 1 74 ? 6.198 -4.000 3.164 1.00 82.50 74 LEU A O 1
ATOM 527 N N . GLN A 1 75 ? 4.298 -3.130 3.977 1.00 82.69 75 GLN A N 1
ATOM 528 C CA . GLN A 1 75 ? 3.898 -2.497 2.723 1.00 82.69 75 GLN A CA 1
ATOM 529 C C . GLN A 1 75 ? 4.838 -1.347 2.334 1.00 82.69 75 GLN A C 1
ATOM 531 O O . GLN A 1 75 ? 5.277 -1.282 1.185 1.00 82.69 75 GLN A O 1
ATOM 536 N N . ILE A 1 76 ? 5.237 -0.496 3.282 1.00 82.56 76 ILE A N 1
ATOM 537 C CA . ILE A 1 76 ? 6.225 0.569 3.032 1.00 82.56 76 ILE A CA 1
ATOM 538 C C . ILE A 1 76 ? 7.585 -0.038 2.650 1.00 82.56 76 ILE A C 1
ATOM 540 O O . ILE A 1 76 ? 8.189 0.347 1.644 1.00 82.56 76 ILE A O 1
ATOM 544 N N . SER A 1 77 ? 8.038 -1.050 3.397 1.00 83.12 77 SER A N 1
ATOM 545 C CA . SER A 1 77 ? 9.284 -1.777 3.111 1.00 83.12 77 SER A CA 1
ATOM 546 C C . SER A 1 77 ? 9.263 -2.432 1.731 1.00 83.12 77 SER A C 1
ATOM 548 O O . SER A 1 77 ? 10.264 -2.432 1.012 1.00 83.12 77 SER A O 1
ATOM 550 N N . CYS A 1 78 ? 8.107 -2.963 1.337 1.00 81.44 78 CYS A N 1
ATOM 551 C CA . CYS A 1 78 ? 7.875 -3.534 0.026 1.00 81.44 78 CYS A CA 1
ATOM 552 C C . CYS A 1 78 ? 7.970 -2.480 -1.085 1.00 81.44 78 CYS A C 1
ATOM 554 O O . CYS A 1 78 ? 8.694 -2.702 -2.056 1.00 81.44 78 CYS A O 1
ATOM 556 N N . GLY A 1 79 ? 7.309 -1.328 -0.934 1.00 79.06 79 GLY A N 1
ATOM 557 C CA . GLY A 1 79 ? 7.403 -0.220 -1.891 1.00 79.06 79 GLY A CA 1
ATOM 558 C C . GLY A 1 79 ? 8.856 0.206 -2.116 1.00 79.06 79 GLY A C 1
ATOM 559 O O . GLY A 1 79 ? 9.316 0.317 -3.253 1.00 79.06 79 GLY A O 1
ATOM 560 N N . PHE A 1 80 ? 9.632 0.318 -1.037 1.00 79.69 80 PHE A N 1
ATOM 561 C CA . PHE A 1 80 ? 11.051 0.657 -1.119 1.00 79.69 80 PHE A CA 1
ATOM 562 C C . PHE A 1 80 ? 11.914 -0.454 -1.740 1.00 79.69 80 PHE A C 1
ATOM 564 O O . PHE A 1 80 ? 12.816 -0.184 -2.536 1.00 79.69 80 PHE A O 1
ATOM 571 N N . ALA A 1 81 ? 11.625 -1.722 -1.435 1.00 79.81 81 ALA A N 1
ATOM 572 C CA . ALA A 1 81 ? 12.296 -2.865 -2.052 1.00 79.81 81 ALA A CA 1
ATOM 573 C C . ALA A 1 81 ? 12.011 -2.969 -3.562 1.00 79.81 81 ALA A C 1
ATOM 575 O O . ALA A 1 81 ? 12.917 -3.307 -4.327 1.00 79.81 81 ALA A O 1
ATOM 576 N N . VAL A 1 82 ? 10.785 -2.644 -3.987 1.00 77.12 82 VAL A N 1
ATOM 577 C CA . VAL A 1 82 ? 10.374 -2.569 -5.396 1.00 77.12 82 VAL A CA 1
ATOM 578 C C . VAL A 1 82 ? 11.120 -1.448 -6.117 1.00 77.12 82 VAL A C 1
ATOM 580 O O . VAL A 1 82 ? 11.698 -1.705 -7.172 1.00 77.12 82 VAL A O 1
ATOM 583 N N . MET A 1 83 ? 11.207 -0.253 -5.523 1.00 74.88 83 MET A N 1
ATOM 584 C CA . MET A 1 83 ? 11.983 0.866 -6.083 1.00 74.88 83 MET A CA 1
ATOM 585 C C . MET A 1 83 ? 13.481 0.542 -6.198 1.00 74.88 83 MET A C 1
ATOM 587 O O . MET A 1 83 ? 14.129 0.941 -7.160 1.00 74.88 83 MET A O 1
ATOM 591 N N . ARG A 1 84 ? 14.028 -0.263 -5.277 1.00 72.69 84 ARG A N 1
ATOM 592 C CA . ARG A 1 84 ? 15.409 -0.780 -5.345 1.00 72.69 84 ARG A CA 1
ATOM 593 C C . ARG A 1 84 ? 15.606 -1.934 -6.340 1.00 72.69 84 ARG A C 1
ATOM 595 O O . ARG A 1 84 ? 16.709 -2.466 -6.436 1.00 72.69 84 ARG A O 1
ATOM 602 N N . GLY A 1 85 ? 14.563 -2.353 -7.060 1.00 67.12 85 GLY A N 1
ATOM 603 C CA . GLY A 1 85 ? 14.635 -3.431 -8.049 1.00 67.12 85 GLY A CA 1
ATOM 604 C C . GLY A 1 85 ? 14.815 -4.828 -7.465 1.00 67.12 85 GLY A C 1
ATOM 605 O O . GLY A 1 85 ? 15.193 -5.753 -8.182 1.00 67.12 85 GLY A O 1
ATOM 606 N N . ARG A 1 86 ? 14.536 -5.015 -6.171 1.00 72.00 86 ARG A N 1
ATOM 607 C CA . ARG A 1 86 ? 14.701 -6.309 -5.508 1.00 72.00 86 ARG A CA 1
ATOM 608 C C . ARG A 1 86 ? 13.447 -7.156 -5.697 1.00 72.00 86 ARG A C 1
ATOM 610 O O . ARG A 1 86 ? 12.354 -6.762 -5.296 1.00 72.00 86 ARG A O 1
ATOM 617 N N . ASN A 1 87 ? 13.605 -8.353 -6.266 1.00 70.50 87 ASN A N 1
ATOM 618 C CA . ASN A 1 87 ? 12.479 -9.236 -6.593 1.00 70.50 87 ASN A CA 1
ATOM 619 C C . ASN A 1 87 ? 11.643 -9.627 -5.354 1.00 70.50 87 ASN A C 1
ATOM 621 O O . ASN A 1 87 ? 10.436 -9.816 -5.470 1.00 70.50 87 ASN A O 1
ATOM 625 N N . TRP A 1 88 ? 12.254 -9.660 -4.160 1.00 73.75 88 TRP A N 1
ATOM 626 C CA . TRP A 1 88 ? 11.561 -9.879 -2.879 1.00 73.75 88 TRP A CA 1
ATOM 627 C C . TRP A 1 88 ? 10.434 -8.877 -2.606 1.00 73.75 88 TRP A C 1
ATOM 629 O O . TRP A 1 88 ? 9.433 -9.261 -2.011 1.00 73.75 88 TRP A O 1
ATOM 639 N N . GLY A 1 89 ? 10.553 -7.625 -3.067 1.00 74.50 89 GLY A N 1
ATOM 640 C CA . GLY A 1 89 ? 9.485 -6.636 -2.903 1.00 74.50 89 GLY A CA 1
ATOM 641 C C . GLY A 1 89 ? 8.198 -7.088 -3.593 1.00 74.50 89 GLY A C 1
ATOM 642 O O . GLY A 1 89 ? 7.133 -7.084 -2.996 1.00 74.50 89 GLY A O 1
ATOM 643 N N . ARG A 1 90 ? 8.292 -7.617 -4.817 1.00 77.00 90 ARG A N 1
ATOM 644 C CA . ARG A 1 90 ? 7.112 -8.070 -5.573 1.00 77.00 90 ARG A CA 1
ATOM 645 C C . ARG A 1 90 ? 6.344 -9.170 -4.845 1.00 77.00 90 ARG A C 1
ATOM 647 O O . ARG A 1 90 ? 5.125 -9.102 -4.739 1.00 77.00 90 ARG A O 1
ATOM 654 N N . TRP A 1 91 ? 7.069 -10.167 -4.342 1.00 77.00 91 TRP A N 1
ATOM 655 C CA . TRP A 1 91 ? 6.484 -11.296 -3.617 1.00 77.00 91 TRP A CA 1
ATOM 656 C C . TRP A 1 91 ? 5.967 -10.887 -2.241 1.00 77.00 91 TRP A C 1
ATOM 658 O O . TRP A 1 91 ? 4.907 -11.353 -1.838 1.00 77.00 91 TRP A O 1
ATOM 668 N N . GLY A 1 92 ? 6.657 -9.965 -1.563 1.00 79.69 92 GLY A N 1
ATOM 669 C CA . GLY A 1 92 ? 6.181 -9.369 -0.317 1.00 79.69 92 GLY A CA 1
ATOM 670 C C . GLY A 1 92 ? 4.846 -8.646 -0.497 1.00 79.69 92 GLY A C 1
ATOM 671 O O . GLY A 1 92 ? 3.951 -8.814 0.329 1.00 79.69 92 GLY A O 1
ATOM 672 N N . TYR A 1 93 ? 4.666 -7.914 -1.603 1.00 79.94 93 TYR A N 1
ATOM 673 C CA . TYR A 1 93 ? 3.386 -7.264 -1.883 1.00 79.94 93 TYR A CA 1
ATOM 674 C C . TYR A 1 93 ? 2.263 -8.269 -2.118 1.00 79.94 93 TYR A C 1
ATOM 676 O O . TYR A 1 93 ? 1.189 -8.130 -1.540 1.00 79.94 93 TYR A O 1
ATOM 684 N N . VAL A 1 94 ? 2.523 -9.289 -2.942 1.00 81.31 94 VAL A N 1
ATOM 685 C CA . VAL A 1 94 ? 1.548 -10.346 -3.238 1.00 81.31 94 VAL A CA 1
ATOM 686 C C . VAL A 1 94 ? 1.151 -11.074 -1.957 1.00 81.31 94 VAL A C 1
ATOM 688 O O . VAL A 1 94 ? -0.037 -11.225 -1.702 1.00 81.31 94 VAL A O 1
ATOM 691 N N . ALA A 1 95 ? 2.119 -11.452 -1.116 1.00 81.75 95 ALA A N 1
ATOM 692 C CA . ALA A 1 95 ? 1.850 -12.095 0.167 1.00 81.75 95 ALA A CA 1
ATOM 693 C C . ALA A 1 95 ? 0.980 -11.210 1.071 1.00 81.75 95 ALA A C 1
ATOM 695 O O . ALA A 1 95 ? -0.011 -11.682 1.621 1.00 81.75 95 ALA A O 1
ATOM 696 N N . CYS A 1 96 ? 1.295 -9.915 1.165 1.00 81.38 96 CYS A N 1
ATOM 697 C CA . CYS A 1 96 ? 0.501 -8.967 1.941 1.00 81.38 96 CYS A CA 1
ATOM 698 C C . CYS A 1 96 ? -0.934 -8.850 1.398 1.00 81.38 96 CYS A C 1
ATOM 700 O O . CYS A 1 96 ? -1.899 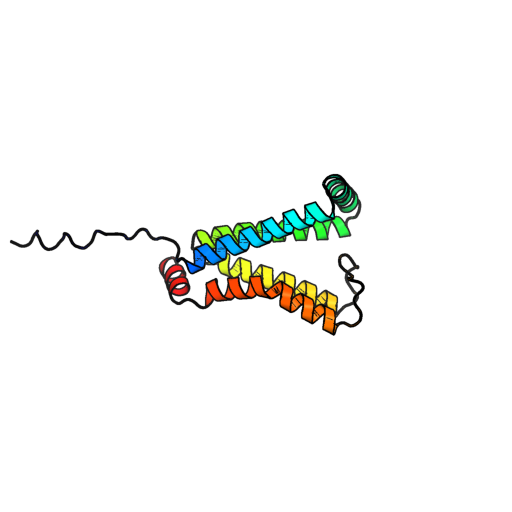-8.899 2.158 1.00 81.38 96 CYS A O 1
ATOM 702 N N . GLN A 1 97 ? -1.093 -8.787 0.074 1.00 81.38 97 GLN A N 1
ATOM 703 C CA . GLN A 1 97 ? -2.411 -8.733 -0.552 1.00 81.38 97 GLN A CA 1
ATOM 704 C C . GLN A 1 97 ? -3.211 -10.019 -0.320 1.00 81.38 97 GLN A C 1
ATOM 706 O O . GLN A 1 97 ? -4.404 -9.939 -0.028 1.00 81.38 97 GLN A O 1
ATOM 711 N N . CYS A 1 98 ? -2.563 -11.185 -0.380 1.00 81.19 98 CYS A N 1
ATOM 712 C CA . CYS A 1 98 ? -3.169 -12.469 -0.039 1.00 81.19 98 CYS A CA 1
ATOM 713 C C . CYS A 1 98 ? -3.623 -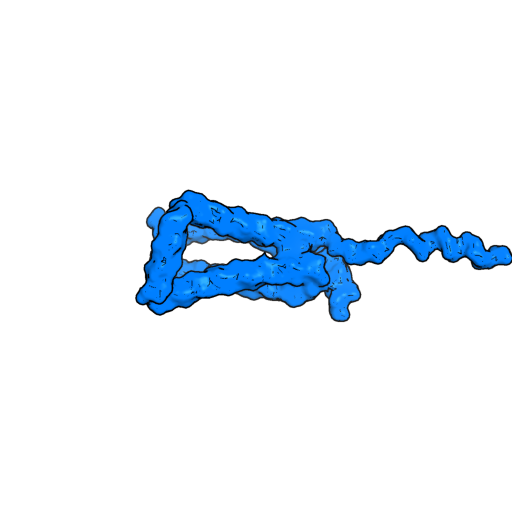12.517 1.421 1.00 81.19 98 CYS A C 1
ATOM 715 O O . CYS A 1 98 ? -4.736 -12.963 1.669 1.00 81.19 98 CYS A O 1
ATOM 717 N N . ILE A 1 99 ? -2.819 -12.022 2.369 1.00 81.12 99 ILE A N 1
ATOM 718 C CA . ILE A 1 99 ? -3.193 -11.965 3.792 1.00 81.12 99 ILE A CA 1
ATOM 719 C C . ILE A 1 99 ? -4.449 -11.110 3.983 1.00 81.12 99 ILE A C 1
ATOM 721 O O . ILE A 1 99 ? -5.393 -11.550 4.632 1.00 81.12 99 ILE A O 1
ATOM 725 N N . VAL A 1 100 ? -4.502 -9.922 3.373 1.00 77.25 100 VAL A N 1
ATOM 726 C CA . VAL A 1 100 ? -5.668 -9.033 3.493 1.00 77.25 100 VAL A CA 1
ATOM 727 C C . VAL A 1 100 ? -6.911 -9.653 2.852 1.00 77.25 100 VAL A C 1
ATOM 729 O O . VAL A 1 100 ? -7.991 -9.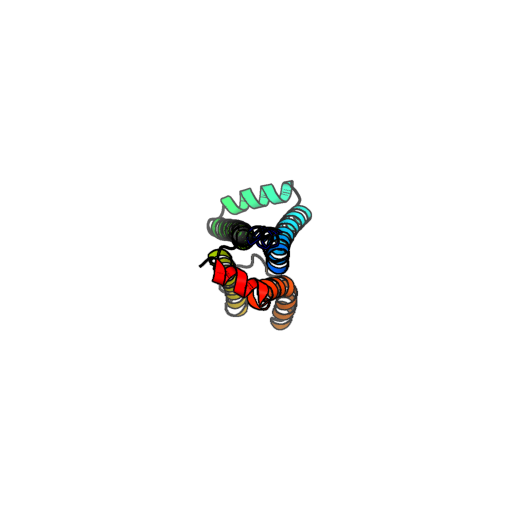596 3.428 1.00 77.25 100 VAL A O 1
ATOM 732 N N . VAL A 1 101 ? -6.784 -10.257 1.666 1.00 77.50 101 VAL A N 1
ATOM 733 C CA . VAL A 1 101 ? -7.913 -10.935 1.003 1.00 77.50 101 VAL A CA 1
ATOM 734 C C . VAL A 1 101 ? -8.388 -12.136 1.818 1.00 77.50 101 VAL A C 1
ATOM 736 O O . VAL A 1 101 ? -9.590 -12.312 1.974 1.00 77.50 101 VAL A O 1
ATOM 739 N N . LEU A 1 102 ? -7.468 -12.931 2.370 1.00 76.62 102 LEU A N 1
ATOM 740 C CA . LEU A 1 102 ? -7.800 -14.072 3.218 1.00 76.62 102 LEU A CA 1
ATOM 741 C C . LEU A 1 102 ? -8.524 -13.625 4.489 1.00 76.62 102 LEU A C 1
ATOM 743 O O . LEU A 1 102 ? -9.530 -14.226 4.842 1.00 76.62 102 LEU A O 1
ATOM 747 N N . TYR A 1 103 ? -8.059 -12.554 5.137 1.00 73.56 103 TYR A N 1
ATOM 748 C CA . TYR A 1 103 ? -8.731 -11.970 6.299 1.00 73.56 103 TYR A CA 1
ATOM 749 C C . TYR A 1 103 ? -10.172 -11.560 5.971 1.00 73.56 103 TYR A C 1
ATOM 751 O O . TYR A 1 103 ? -11.103 -11.956 6.665 1.00 73.56 103 TYR A O 1
ATOM 759 N N . LEU A 1 104 ? -10.370 -10.837 4.868 1.00 71.44 104 LEU A N 1
ATOM 760 C CA . LEU A 1 104 ? -11.693 -10.382 4.434 1.00 71.44 104 LEU A CA 1
ATOM 761 C C . LEU A 1 104 ? -12.612 -11.545 4.026 1.00 71.44 104 LEU A C 1
ATOM 763 O O . LEU A 1 104 ? -13.814 -11.517 4.287 1.00 71.44 104 LEU A O 1
ATOM 767 N N . LEU A 1 105 ? -12.050 -12.592 3.419 1.00 68.19 105 LEU A N 1
ATOM 768 C CA . LEU A 1 105 ? -12.775 -13.808 3.064 1.00 68.19 105 LEU A CA 1
ATOM 769 C C . LEU A 1 105 ? -13.199 -14.589 4.314 1.00 68.19 105 LEU A C 1
ATOM 771 O O . LEU A 1 105 ? -14.342 -15.028 4.394 1.00 68.19 105 LEU A O 1
ATOM 775 N N . LEU A 1 106 ? -12.309 -14.725 5.301 1.00 67.56 106 LEU A N 1
ATOM 776 C CA . LEU A 1 106 ? -12.622 -15.351 6.586 1.00 67.56 106 LEU A CA 1
ATOM 777 C C . LEU A 1 106 ? -13.690 -14.565 7.349 1.00 67.56 106 LEU A C 1
ATOM 779 O O . LEU A 1 106 ? -14.606 -15.187 7.872 1.00 67.56 106 LEU A O 1
ATOM 783 N N . ALA A 1 107 ? -13.629 -13.231 7.341 1.00 65.00 107 ALA A N 1
ATOM 784 C CA . ALA A 1 107 ? -14.669 -12.379 7.919 1.00 65.00 107 ALA A CA 1
ATOM 785 C C . ALA A 1 107 ? -16.029 -12.534 7.208 1.00 65.00 107 ALA A C 1
ATOM 787 O O . ALA A 1 107 ? -17.073 -12.443 7.842 1.00 65.00 107 ALA A O 1
ATOM 788 N N . THR A 1 108 ? -16.028 -12.802 5.896 1.00 62.81 108 THR A N 1
ATOM 789 C CA . THR A 1 108 ? -17.259 -13.016 5.112 1.00 62.81 108 THR A CA 1
ATOM 790 C C . THR A 1 108 ? -17.852 -14.418 5.316 1.00 62.81 108 THR A C 1
ATOM 792 O O . THR A 1 108 ? -19.070 -14.573 5.312 1.00 62.81 108 THR A O 1
ATOM 795 N N . ILE A 1 109 ? -17.011 -15.452 5.454 1.00 61.72 109 ILE A N 1
ATOM 796 C CA . ILE A 1 109 ? -17.436 -16.863 5.541 1.00 61.72 109 ILE A CA 1
ATOM 797 C C . ILE A 1 109 ? -17.714 -17.298 6.986 1.00 61.72 109 ILE A C 1
ATOM 799 O O . ILE A 1 109 ? -18.576 -18.144 7.218 1.00 61.72 109 ILE A O 1
ATOM 803 N N . GLY A 1 110 ? -16.974 -16.765 7.957 1.00 52.47 110 GLY A N 1
ATOM 804 C CA . GLY A 1 110 ? -17.044 -17.172 9.354 1.00 52.47 110 GLY A CA 1
ATOM 805 C C . GLY A 1 110 ? -17.373 -15.997 10.261 1.00 52.47 110 GLY A C 1
ATOM 806 O O . GLY A 1 110 ? -16.595 -15.054 10.365 1.00 52.47 110 GLY A O 1
ATOM 807 N N . SER A 1 111 ? -18.470 -16.106 11.010 1.00 53.50 111 SER A N 1
ATOM 808 C CA . SER A 1 111 ? -18.814 -15.224 12.135 1.00 53.50 111 SER A CA 1
ATOM 809 C C . SER A 1 111 ? -17.872 -15.418 13.347 1.00 53.50 111 SER A C 1
ATOM 811 O O . SER A 1 111 ? -18.329 -15.601 14.473 1.00 53.50 111 SER A O 1
ATOM 813 N N . VAL A 1 112 ? -16.556 -15.509 13.120 1.00 47.28 112 VAL A N 1
ATOM 814 C CA . VAL A 1 112 ? -15.584 -16.074 14.081 1.00 47.28 112 VAL A CA 1
ATOM 815 C C . VAL A 1 112 ? -14.527 -15.058 14.544 1.00 47.28 112 VAL A C 1
ATOM 817 O O . VAL A 1 112 ? -13.809 -15.338 15.497 1.00 47.28 112 VAL A O 1
ATOM 820 N N . PHE A 1 113 ? -14.452 -13.856 13.961 1.00 43.25 113 PHE A N 1
ATOM 821 C CA . PHE A 1 113 ? -13.566 -12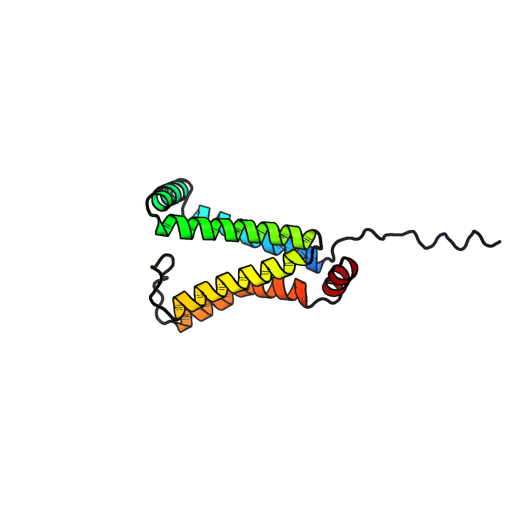.791 14.457 1.00 43.25 113 PHE A CA 1
ATOM 822 C C . PHE A 1 113 ? -14.358 -11.506 14.740 1.00 43.25 113 PHE A C 1
ATOM 824 O O . PHE A 1 113 ? -15.133 -11.087 13.879 1.00 43.25 113 PHE A O 1
ATOM 831 N N . PRO A 1 114 ? -14.211 -10.897 15.932 1.00 46.31 114 PRO A N 1
ATOM 832 C CA . PRO A 1 114 ? -15.079 -9.811 16.369 1.00 46.31 114 PRO A CA 1
ATOM 833 C C . PRO A 1 114 ? -14.841 -8.531 15.552 1.00 46.31 114 PRO A C 1
ATOM 835 O O . PRO A 1 114 ? -13.735 -8.000 15.508 1.00 46.31 114 PRO A O 1
ATOM 838 N N . GLU A 1 115 ? -15.892 -8.099 14.853 1.00 46.59 115 GLU A N 1
ATOM 839 C CA . GLU A 1 115 ? -16.512 -6.757 14.830 1.00 46.59 115 GLU A CA 1
ATOM 840 C C . GLU A 1 115 ? -15.665 -5.463 14.830 1.00 46.59 115 GLU A C 1
ATOM 842 O O . GLU A 1 115 ? -16.211 -4.400 15.097 1.00 46.59 115 GLU A O 1
ATOM 847 N N . VAL A 1 116 ? -14.376 -5.448 14.475 1.00 51.03 116 VAL A N 1
ATOM 848 C CA . VAL A 1 116 ? -13.646 -4.155 14.376 1.00 51.03 116 VAL A CA 1
ATOM 849 C C . VAL A 1 116 ? -14.065 -3.335 13.135 1.00 51.03 116 VAL A C 1
ATOM 851 O O . VAL A 1 116 ? -13.844 -2.130 13.083 1.00 51.03 116 VAL A O 1
ATOM 854 N N . PHE A 1 117 ? -14.732 -3.958 12.153 1.00 44.09 117 PHE A N 1
ATOM 855 C CA . PHE A 1 117 ? -15.297 -3.287 10.972 1.00 44.09 117 PHE A CA 1
ATOM 856 C C . PHE A 1 117 ? -16.630 -3.910 10.529 1.00 44.09 117 PHE A C 1
ATOM 858 O O . PHE A 1 117 ? -16.824 -4.203 9.346 1.00 44.09 117 PHE A O 1
ATOM 865 N N . THR A 1 118 ? -17.568 -4.120 11.456 1.00 43.41 118 THR A N 1
ATOM 866 C CA . THR A 1 118 ? -18.973 -4.248 11.044 1.00 43.41 118 THR A CA 1
ATOM 867 C C . THR A 1 118 ? -19.418 -2.875 10.554 1.00 43.41 118 THR A C 1
ATOM 869 O O . THR A 1 118 ? -19.848 -2.024 11.323 1.00 43.41 118 THR A O 1
ATOM 872 N N . VAL A 1 119 ? -19.271 -2.632 9.253 1.00 43.31 119 VAL A N 1
ATOM 873 C CA . VAL A 1 119 ? -20.132 -1.669 8.572 1.00 43.31 119 VAL A CA 1
ATOM 874 C C . VAL A 1 119 ? -21.541 -2.233 8.721 1.00 43.31 119 VAL A C 1
ATOM 876 O O . VAL A 1 119 ? -21.800 -3.340 8.248 1.00 43.31 119 VAL A O 1
ATOM 879 N N . GLU A 1 120 ? -22.423 -1.511 9.412 1.00 44.94 120 GLU A N 1
ATOM 880 C CA . GLU A 1 120 ? -23.871 -1.719 9.339 1.00 44.94 120 GLU A CA 1
ATOM 881 C C . GLU A 1 120 ? -24.271 -1.633 7.859 1.00 44.94 120 GLU A C 1
ATOM 883 O O . GLU A 1 120 ? -24.420 -0.558 7.285 1.00 44.94 120 GLU A O 1
ATOM 888 N N . GLY A 1 121 ? -24.302 -2.784 7.196 1.00 44.28 121 GLY A N 1
ATOM 889 C CA . GLY A 1 121 ? -24.406 -2.888 5.751 1.00 44.28 121 GLY A CA 1
ATOM 890 C C . GLY A 1 121 ? -25.204 -4.125 5.401 1.00 44.28 121 GLY A C 1
ATOM 891 O O . GLY A 1 121 ? -24.732 -5.256 5.503 1.00 44.28 121 GLY A O 1
ATOM 892 N N . GLU A 1 122 ? -26.446 -3.884 5.019 1.00 51.00 122 GLU A N 1
ATOM 893 C CA . GLU A 1 122 ? -27.438 -4.866 4.634 1.00 51.00 122 GLU A CA 1
ATOM 894 C C . GLU A 1 122 ? -26.909 -5.773 3.499 1.00 51.00 122 GLU A C 1
ATOM 896 O O . GLU A 1 122 ? -26.765 -5.363 2.351 1.00 51.00 122 GLU A O 1
ATOM 901 N N . THR A 1 123 ? -26.707 -7.063 3.790 1.00 56.38 123 THR A N 1
ATOM 902 C CA . THR A 1 123 ? -26.409 -8.152 2.828 1.00 56.38 123 THR A CA 1
ATOM 903 C C . THR A 1 123 ? -24.942 -8.282 2.370 1.00 56.38 123 THR A C 1
ATOM 905 O O . THR A 1 123 ? -24.357 -7.392 1.753 1.00 56.38 123 THR A O 1
ATOM 908 N N . SER A 1 124 ? -24.366 -9.481 2.545 1.00 56.47 124 SER A N 1
ATOM 909 C CA . SER A 1 124 ? -22.970 -9.855 2.229 1.00 56.47 124 SER A CA 1
ATOM 910 C C . SER A 1 124 ? -22.487 -9.485 0.814 1.00 56.47 124 SER A C 1
ATOM 912 O O . SER A 1 124 ? -21.291 -9.307 0.595 1.00 56.47 124 SER A O 1
ATOM 914 N N . GLY A 1 125 ? -23.395 -9.344 -0.157 1.00 61.44 125 GLY A N 1
ATOM 915 C CA . GLY A 1 125 ? -23.066 -8.941 -1.529 1.00 61.44 125 GLY A CA 1
ATOM 916 C C . GLY A 1 125 ? -22.639 -7.474 -1.678 1.00 61.44 125 GLY A C 1
ATOM 917 O O . GLY A 1 125 ? -21.781 -7.177 -2.509 1.00 61.44 125 GLY A O 1
ATOM 918 N N . GLN A 1 126 ? -23.177 -6.559 -0.865 1.00 59.47 126 GLN A N 1
ATOM 919 C CA . GLN A 1 126 ? -22.798 -5.141 -0.916 1.00 59.47 126 GLN A CA 1
ATOM 920 C C . GLN A 1 126 ? -21.397 -4.915 -0.345 1.00 59.47 126 GLN A C 1
ATOM 922 O O . GLN A 1 126 ? -20.599 -4.185 -0.936 1.00 59.47 126 GLN A O 1
ATOM 927 N N . ILE A 1 127 ? -21.069 -5.619 0.743 1.00 64.00 127 ILE A N 1
ATOM 928 C CA . ILE A 1 127 ? -19.739 -5.594 1.363 1.00 64.00 127 ILE A CA 1
ATOM 929 C C . ILE A 1 127 ? -18.686 -6.032 0.340 1.00 64.00 127 ILE A C 1
ATOM 931 O O . ILE A 1 127 ? -17.699 -5.331 0.142 1.00 64.00 127 ILE A O 1
ATOM 935 N N . LEU A 1 128 ? -18.929 -7.125 -0.393 1.00 65.44 128 LEU A N 1
ATOM 936 C CA . LEU A 1 128 ? -18.020 -7.596 -1.444 1.00 65.44 128 LEU A CA 1
ATOM 937 C C . LEU A 1 128 ? -17.825 -6.570 -2.567 1.00 65.44 128 LEU A C 1
ATOM 939 O O . LEU A 1 128 ? -16.698 -6.372 -3.020 1.00 65.44 128 LEU A O 1
ATOM 943 N N . HIS A 1 129 ? -18.890 -5.899 -3.010 1.00 66.94 129 HIS A N 1
ATOM 944 C CA . HIS A 1 129 ? -18.796 -4.899 -4.074 1.00 66.94 129 HIS A CA 1
ATOM 945 C C . HIS A 1 129 ? -17.951 -3.685 -3.655 1.00 66.94 129 HIS A C 1
ATOM 947 O O . HIS A 1 129 ? -17.055 -3.266 -4.392 1.00 66.94 129 HIS A O 1
ATOM 953 N N . VAL A 1 130 ? -18.180 -3.157 -2.449 1.00 69.44 130 VAL A N 1
ATOM 954 C CA . VAL A 1 130 ? -17.377 -2.059 -1.883 1.00 69.44 130 VAL A CA 1
ATOM 955 C C . VAL A 1 130 ? -15.916 -2.486 -1.722 1.00 69.44 130 VAL A C 1
ATOM 957 O O . VAL A 1 130 ? -15.002 -1.742 -2.077 1.00 69.44 130 VAL A O 1
ATOM 960 N N . LEU A 1 131 ? -15.687 -3.721 -1.278 1.00 69.25 131 LEU A N 1
ATOM 961 C CA . LEU A 1 131 ? -14.352 -4.269 -1.075 1.00 69.25 131 LEU A CA 1
ATOM 962 C C . LEU A 1 131 ? -13.569 -4.426 -2.385 1.00 69.25 131 LEU A C 1
ATOM 964 O O . LEU A 1 131 ? -12.376 -4.124 -2.438 1.00 69.25 131 LEU A O 1
ATOM 968 N N . ILE A 1 132 ? -14.239 -4.863 -3.456 1.00 70.31 132 ILE A N 1
ATOM 969 C CA . ILE A 1 132 ? -13.654 -4.949 -4.799 1.00 70.31 132 ILE A CA 1
ATOM 970 C C . ILE A 1 132 ? -13.231 -3.558 -5.264 1.00 70.31 132 ILE A C 1
ATOM 972 O O . ILE A 1 132 ? -12.083 -3.394 -5.675 1.00 70.31 132 ILE A O 1
ATOM 976 N N . LEU A 1 133 ? -14.116 -2.560 -5.148 1.00 75.25 133 LEU A N 1
ATOM 977 C CA . LEU A 1 133 ? -13.817 -1.177 -5.527 1.00 75.25 133 LEU A CA 1
ATOM 978 C C . LEU A 1 133 ? -12.624 -0.616 -4.741 1.00 75.25 133 LEU A C 1
ATOM 980 O O . LEU A 1 133 ? -11.745 0.023 -5.320 1.00 75.25 133 LEU A O 1
ATOM 984 N N . GLN A 1 134 ? -12.534 -0.929 -3.447 1.00 74.44 134 GLN A N 1
ATOM 985 C CA . GLN A 1 134 ? -11.430 -0.500 -2.589 1.00 74.44 134 GLN A CA 1
ATOM 986 C C . GLN A 1 134 ? -10.098 -1.204 -2.910 1.00 74.44 134 GLN A C 1
ATOM 988 O O . GLN A 1 134 ? -9.036 -0.633 -2.668 1.00 74.44 134 GLN A O 1
ATOM 993 N N . LYS A 1 135 ? -10.120 -2.417 -3.487 1.00 80.75 135 LYS A N 1
ATOM 994 C CA . LYS A 1 135 ? -8.915 -3.164 -3.903 1.00 80.75 135 LYS A CA 1
ATOM 995 C C . LYS A 1 135 ? -8.447 -2.885 -5.336 1.00 80.75 135 LYS A C 1
ATOM 997 O O . LYS A 1 135 ? -7.386 -3.386 -5.721 1.00 80.75 135 LYS A O 1
ATOM 1002 N N . ILE A 1 136 ? -9.159 -2.063 -6.113 1.00 80.19 136 ILE A N 1
ATOM 1003 C CA . ILE A 1 136 ? -8.737 -1.659 -7.469 1.00 80.19 136 ILE A CA 1
ATOM 1004 C C . ILE A 1 136 ? -7.337 -1.018 -7.486 1.00 80.19 136 ILE A C 1
ATOM 1006 O O . ILE A 1 136 ? -6.522 -1.440 -8.312 1.00 80.19 136 ILE A O 1
ATOM 1010 N N . PRO A 1 137 ? -6.997 -0.059 -6.600 1.00 80.12 137 PRO A N 1
ATOM 1011 C CA . PRO A 1 137 ? -5.678 0.573 -6.611 1.00 80.12 137 PRO A CA 1
ATOM 1012 C C . PRO A 1 137 ? -4.544 -0.447 -6.447 1.00 80.12 137 PRO A C 1
ATOM 1014 O O . PRO A 1 137 ? -3.534 -0.375 -7.147 1.00 80.12 137 PRO A O 1
ATOM 1017 N N . ASP A 1 138 ? -4.741 -1.454 -5.591 1.00 81.12 138 ASP A N 1
ATOM 1018 C CA . ASP A 1 138 ? -3.755 -2.515 -5.388 1.00 81.12 138 ASP A CA 1
ATOM 1019 C C . ASP A 1 138 ? -3.610 -3.424 -6.618 1.00 81.12 138 ASP A C 1
ATOM 1021 O O . ASP A 1 138 ? -2.505 -3.833 -6.985 1.00 81.12 138 ASP A O 1
ATOM 1025 N N . ALA A 1 139 ? -4.724 -3.732 -7.288 1.00 80.38 139 ALA A N 1
ATOM 1026 C CA . ALA A 1 139 ? -4.718 -4.520 -8.516 1.00 80.38 139 ALA A CA 1
ATOM 1027 C C . ALA A 1 139 ? -3.972 -3.797 -9.649 1.00 80.38 139 ALA A C 1
ATOM 1029 O O . ALA A 1 139 ? -3.219 -4.428 -10.393 1.00 80.38 139 ALA A O 1
ATOM 1030 N N . VAL A 1 140 ? -4.114 -2.471 -9.745 1.00 82.69 140 VAL A N 1
ATOM 1031 C CA . VAL A 1 140 ? -3.371 -1.640 -10.705 1.00 82.69 140 VAL A CA 1
ATOM 1032 C C . VAL A 1 140 ? -1.872 -1.652 -10.400 1.00 82.69 140 VAL A C 1
ATOM 1034 O O . VAL A 1 140 ? -1.066 -1.809 -11.318 1.00 82.69 140 VAL A O 1
ATOM 1037 N N . ILE A 1 141 ? -1.475 -1.562 -9.127 1.00 82.69 141 ILE A N 1
ATOM 1038 C CA . ILE A 1 141 ? -0.064 -1.660 -8.716 1.00 82.69 141 ILE A CA 1
ATOM 1039 C C . ILE A 1 141 ? 0.511 -3.035 -9.078 1.00 82.69 141 ILE A C 1
ATOM 1041 O O . ILE A 1 141 ? 1.601 -3.118 -9.651 1.00 82.69 141 ILE A O 1
ATOM 1045 N N . LEU A 1 142 ? -0.228 -4.122 -8.819 1.00 80.00 142 LEU A N 1
ATOM 1046 C CA . LEU A 1 142 ? 0.167 -5.469 -9.245 1.00 80.00 142 LEU A CA 1
ATOM 1047 C C . LEU A 1 142 ? 0.287 -5.566 -10.770 1.00 80.00 142 LEU A C 1
ATOM 1049 O O . LEU A 1 142 ? 1.272 -6.113 -11.273 1.00 80.00 142 LEU A O 1
ATOM 1053 N N . ALA A 1 143 ? -0.660 -5.000 -11.517 1.00 79.94 143 ALA A N 1
ATOM 1054 C CA . ALA A 1 143 ? -0.608 -4.983 -12.971 1.00 79.94 143 ALA A CA 1
ATOM 1055 C C . ALA A 1 143 ? 0.638 -4.238 -13.471 1.00 79.94 143 ALA A C 1
ATOM 1057 O O . ALA A 1 143 ? 1.399 -4.795 -14.257 1.00 79.94 143 ALA A O 1
ATOM 1058 N N . LEU A 1 144 ? 0.937 -3.044 -12.956 1.00 79.00 144 LEU A N 1
ATOM 1059 C CA . LEU A 1 144 ? 2.146 -2.288 -13.312 1.00 79.00 144 LEU A CA 1
ATOM 1060 C C . LEU A 1 144 ? 3.443 -3.028 -12.956 1.00 79.00 144 LEU A C 1
ATOM 1062 O O . LEU A 1 144 ? 4.459 -2.876 -13.636 1.00 79.00 144 LEU A O 1
ATOM 1066 N N . LEU A 1 145 ? 3.419 -3.869 -11.925 1.00 74.25 145 LEU A N 1
ATOM 1067 C CA . LEU A 1 145 ? 4.583 -4.640 -11.510 1.00 74.25 145 LEU A CA 1
ATOM 1068 C C . LEU A 1 145 ? 4.787 -5.907 -12.363 1.00 74.25 145 LEU A C 1
ATOM 1070 O O . LEU A 1 145 ? 5.934 -6.282 -12.622 1.00 74.25 145 LEU A O 1
ATOM 1074 N N . PHE A 1 146 ? 3.713 -6.557 -12.832 1.00 73.38 146 PHE A N 1
ATOM 1075 C CA . PHE A 1 146 ? 3.760 -7.858 -13.524 1.00 73.38 146 PHE A CA 1
ATOM 1076 C C . PHE A 1 146 ? 3.469 -7.832 -15.034 1.00 73.38 146 PHE A C 1
ATOM 1078 O O . PHE A 1 146 ? 3.894 -8.759 -15.733 1.00 73.38 146 PHE A O 1
ATOM 1085 N N . VAL A 1 147 ? 2.777 -6.820 -15.553 1.00 74.38 147 VAL A N 1
ATOM 1086 C CA . VAL A 1 147 ? 2.347 -6.732 -16.961 1.00 74.38 147 VAL A CA 1
ATOM 1087 C C . VAL A 1 147 ? 3.423 -6.126 -17.873 1.00 74.38 147 VAL A C 1
ATOM 1089 O O . VAL A 1 147 ? 3.709 -6.738 -18.904 1.00 74.38 147 VAL A O 1
ATOM 1092 N N . PRO A 1 148 ? 4.086 -5.000 -17.537 1.00 73.50 148 PRO A N 1
ATOM 1093 C CA . PRO A 1 148 ? 5.055 -4.385 -18.435 1.00 73.50 148 PRO A CA 1
ATOM 1094 C C . PRO A 1 148 ? 6.265 -5.291 -18.687 1.00 73.50 148 PRO A C 1
ATOM 1096 O O . PRO A 1 148 ? 6.952 -5.737 -17.768 1.00 73.50 148 PRO A O 1
ATOM 1099 N N . THR A 1 149 ? 6.612 -5.506 -19.953 1.00 61.72 149 THR A N 1
ATOM 1100 C CA . THR A 1 149 ? 7.847 -6.210 -20.343 1.00 61.72 149 THR A CA 1
ATOM 1101 C C . THR A 1 149 ? 9.103 -5.505 -19.825 1.00 61.72 149 THR A C 1
ATOM 1103 O O . THR A 1 149 ? 10.090 -6.171 -19.510 1.00 61.72 149 THR A O 1
ATOM 1106 N N . ALA A 1 150 ? 9.050 -4.178 -19.656 1.00 63.66 150 ALA A N 1
ATOM 1107 C CA . ALA A 1 150 ? 10.110 -3.381 -19.041 1.00 63.66 150 ALA A CA 1
ATOM 1108 C C . ALA A 1 150 ? 10.354 -3.748 -17.565 1.00 63.66 150 ALA A C 1
ATOM 1110 O O . ALA A 1 150 ? 11.508 -3.899 -17.164 1.00 63.66 150 ALA A O 1
ATOM 1111 N N . SER A 1 151 ? 9.297 -3.969 -16.768 1.00 59.84 151 SER A N 1
ATOM 1112 C CA . SER A 1 151 ? 9.458 -4.401 -15.373 1.00 59.84 151 SER A CA 1
ATOM 1113 C C . SER A 1 151 ? 10.029 -5.820 -15.322 1.00 59.84 151 SER A C 1
ATOM 1115 O O . SER A 1 151 ? 11.004 -6.070 -14.616 1.00 59.84 151 SER A O 1
ATOM 1117 N N . ARG A 1 152 ? 9.509 -6.742 -16.146 1.00 65.75 152 ARG A N 1
ATOM 1118 C CA . ARG A 1 152 ? 10.009 -8.127 -16.223 1.00 65.75 152 ARG A CA 1
ATOM 1119 C C . ARG A 1 152 ? 11.497 -8.190 -16.563 1.00 65.75 152 ARG A C 1
ATOM 1121 O O . ARG A 1 152 ? 12.225 -8.923 -15.901 1.00 65.75 152 ARG A O 1
ATOM 1128 N N . ARG A 1 153 ? 11.955 -7.404 -17.544 1.00 63.16 153 ARG A N 1
ATOM 1129 C CA . ARG A 1 153 ? 13.374 -7.331 -17.930 1.00 63.16 153 ARG A CA 1
ATOM 1130 C C . ARG A 1 153 ? 14.252 -6.746 -16.825 1.00 63.16 153 ARG A C 1
ATOM 1132 O O . ARG A 1 153 ? 15.317 -7.293 -16.573 1.00 63.16 153 ARG A O 1
ATOM 1139 N N . PHE A 1 154 ? 13.796 -5.708 -16.128 1.00 64.19 154 PHE A N 1
ATOM 1140 C CA . PHE A 1 154 ? 14.546 -5.105 -15.021 1.00 64.19 154 PHE A CA 1
ATOM 1141 C C . PHE A 1 154 ? 14.760 -6.073 -13.849 1.00 64.19 154 PHE A C 1
ATOM 1143 O O . PHE A 1 154 ? 15.875 -6.197 -13.349 1.00 64.19 154 PHE A O 1
ATOM 1150 N N . PHE A 1 155 ? 13.725 -6.823 -13.456 1.00 62.41 155 PHE A N 1
ATOM 1151 C CA . PHE A 1 155 ? 13.849 -7.833 -12.396 1.00 62.41 155 PHE A CA 1
ATOM 1152 C C . PHE A 1 155 ? 14.596 -9.099 -12.850 1.00 62.41 155 PHE A C 1
ATOM 1154 O O . PHE A 1 155 ? 15.218 -9.755 -12.021 1.00 62.41 155 PHE A O 1
ATOM 1161 N N . ALA A 1 156 ? 14.560 -9.450 -14.141 1.00 63.38 156 ALA A N 1
ATOM 1162 C CA . ALA A 1 156 ? 15.335 -10.568 -14.687 1.00 63.38 156 ALA A CA 1
ATOM 1163 C C . ALA A 1 156 ? 16.833 -10.243 -14.825 1.00 63.38 156 ALA A C 1
ATOM 1165 O O . ALA A 1 156 ? 17.661 -11.128 -14.644 1.00 63.38 156 ALA A O 1
ATOM 1166 N N . ALA A 1 157 ? 17.181 -8.986 -15.118 1.00 62.12 157 ALA A N 1
ATOM 1167 C CA . ALA A 1 157 ? 18.565 -8.536 -15.278 1.00 62.12 157 ALA A CA 1
ATOM 1168 C C . ALA A 1 157 ? 19.328 -8.374 -13.949 1.00 62.12 157 ALA A C 1
ATOM 1170 O O . ALA A 1 157 ? 20.552 -8.303 -13.962 1.00 62.12 157 ALA A O 1
ATOM 1171 N N . ARG A 1 158 ? 18.624 -8.300 -12.811 1.00 63.06 158 ARG A N 1
ATOM 1172 C CA . ARG A 1 158 ? 19.209 -8.129 -11.466 1.00 63.06 158 ARG A CA 1
ATOM 1173 C C . ARG A 1 158 ? 18.985 -9.344 -10.548 1.00 63.06 158 ARG A C 1
ATOM 1175 O O . ARG A 1 158 ? 18.856 -9.171 -9.336 1.00 63.06 158 ARG A O 1
ATOM 1182 N N . LYS A 1 159 ? 18.848 -10.537 -11.135 1.00 51.91 159 LYS A N 1
ATOM 1183 C CA . LYS A 1 159 ? 18.605 -11.795 -10.417 1.00 51.91 159 LYS A CA 1
ATOM 1184 C C . LYS A 1 159 ? 19.870 -12.338 -9.762 1.00 51.91 159 LYS A C 1
ATOM 1186 O O . LYS A 1 159 ? 20.939 -12.219 -10.394 1.00 51.91 159 LYS A O 1
#

Organism: Serratia marcescens (NCBI:txid615)

Sequence (159 aa):
MSDMLKSGQGMGSTSDAPVPVMVAGTAMVAIKCISVVLLLGELGVDGAQEFVNTSAQAWDSTFIFLAGLLLLCL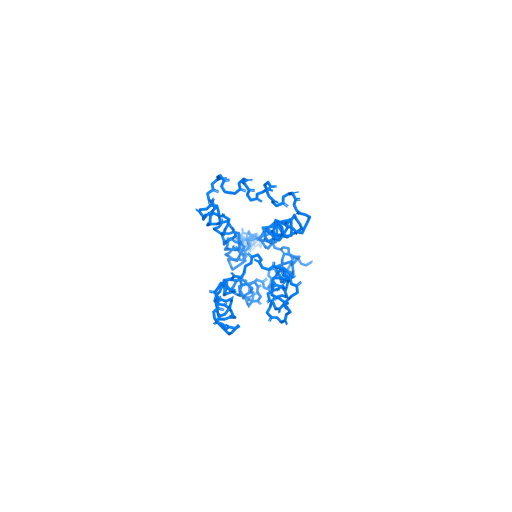QISCGFAVMRGRNWGRWGYVACQCIVVLYLLLATIGSVFPEVFTVEGETSGQILHVLILQKIPDAVILALLFVPTASRRFFAARK

Secondary structure (DSSP, 8-state):
--SSSSSSS-S----PPPHHHHHHHHHHHHHHHHHHHHHHHHHHHHHHHHHHHHHHHSHHHHHHHHHHHHHHHHHHHHHHHHHTT-HHHHHHHHHHHHHHHHHHHHHHH-TTS--TT----SSHHHHHHHHHHHHHHHHHHHHHHHS-HHHHHHHHHT-

Radius of gyration: 21.39 Å; chains: 1; bounding box: 70×30×66 Å